Protein AF-A0A381WDL7-F1 (afdb_monomer_lite)

Structure (mmCIF, N/CA/C/O backbone):
data_AF-A0A381WDL7-F1
#
_entry.id   AF-A0A381WDL7-F1
#
loop_
_atom_site.group_PDB
_atom_site.id
_atom_site.type_symbol
_atom_site.label_atom_id
_atom_site.label_alt_id
_atom_site.label_comp_id
_atom_site.label_asym_id
_atom_site.label_entity_id
_atom_site.label_seq_id
_atom_site.pdbx_PDB_ins_code
_atom_site.Cartn_x
_atom_site.Cartn_y
_atom_site.Cartn_z
_atom_site.occupancy
_atom_site.B_iso_or_equiv
_atom_site.auth_seq_id
_atom_site.auth_comp_id
_atom_site.auth_asym_id
_atom_site.auth_atom_id
_atom_site.pdbx_PDB_model_num
ATOM 1 N N . MET A 1 1 ? -17.497 0.126 17.431 1.00 62.28 1 MET A N 1
ATOM 2 C CA . MET A 1 1 ? -17.602 1.276 16.500 1.00 62.28 1 MET A CA 1
ATOM 3 C C . MET A 1 1 ? -17.153 0.816 15.118 1.00 62.28 1 MET A C 1
ATOM 5 O O . MET A 1 1 ? -16.198 0.053 15.056 1.00 62.28 1 MET A O 1
ATOM 9 N N . LYS A 1 2 ? -17.844 1.185 14.029 1.00 82.25 2 LYS A N 1
ATOM 10 C CA . LYS A 1 2 ? -17.385 0.866 12.662 1.00 82.25 2 LYS A CA 1
ATOM 11 C C . LYS A 1 2 ? -16.335 1.897 12.239 1.00 82.25 2 LYS A C 1
ATOM 13 O O . LYS A 1 2 ? -16.625 3.087 12.287 1.00 82.25 2 LYS A O 1
ATOM 18 N N . SER A 1 3 ? -15.152 1.443 11.831 1.00 91.06 3 SER A N 1
ATOM 19 C CA . SER A 1 3 ? -14.129 2.293 11.216 1.00 91.06 3 SER A CA 1
ATOM 20 C C . SER A 1 3 ? -14.533 2.659 9.779 1.00 91.06 3 SER A C 1
ATOM 22 O O . SER A 1 3 ? -15.048 1.800 9.049 1.00 91.06 3 SER A O 1
ATOM 24 N N . PRO A 1 4 ? -14.318 3.911 9.340 1.00 96.56 4 PRO A N 1
ATOM 25 C CA . PRO A 1 4 ? -14.492 4.282 7.940 1.00 96.56 4 PRO A CA 1
ATOM 26 C C . PRO A 1 4 ? -13.519 3.488 7.059 1.00 96.56 4 PRO A C 1
ATOM 28 O O . PRO A 1 4 ? -12.387 3.194 7.453 1.00 96.56 4 PRO A O 1
ATOM 31 N N . LYS A 1 5 ? -13.975 3.111 5.863 1.00 96.81 5 LYS A N 1
ATOM 32 C CA . LYS A 1 5 ? -13.202 2.300 4.915 1.00 96.81 5 LYS A CA 1
ATOM 33 C C . LYS A 1 5 ? -12.695 3.158 3.766 1.00 96.81 5 LYS A C 1
ATOM 35 O O . LYS A 1 5 ? -13.428 4.012 3.278 1.00 96.81 5 LYS A O 1
ATOM 40 N N . VAL A 1 6 ? -11.474 2.887 3.315 1.00 96.56 6 VAL A N 1
ATOM 41 C CA . VAL A 1 6 ? -10.851 3.570 2.173 1.00 96.56 6 VAL A CA 1
ATOM 42 C C . VAL A 1 6 ? -10.182 2.558 1.248 1.00 96.56 6 VAL A C 1
ATOM 44 O O . VAL A 1 6 ? -9.554 1.610 1.716 1.00 96.56 6 VAL A O 1
ATOM 47 N N . ALA A 1 7 ? -10.313 2.761 -0.060 1.00 96.50 7 ALA A N 1
ATOM 48 C CA . ALA A 1 7 ? -9.571 2.038 -1.088 1.00 96.50 7 ALA A CA 1
ATOM 49 C C . ALA A 1 7 ? -8.646 3.024 -1.813 1.00 96.50 7 ALA A C 1
ATOM 51 O O . ALA A 1 7 ? -9.050 4.153 -2.083 1.00 96.50 7 ALA A O 1
ATOM 52 N N . ILE A 1 8 ? -7.419 2.605 -2.128 1.00 95.19 8 ILE A N 1
ATOM 53 C CA . ILE A 1 8 ? -6.444 3.424 -2.861 1.00 95.19 8 ILE A CA 1
ATOM 54 C C . ILE A 1 8 ? -6.168 2.742 -4.198 1.00 95.19 8 ILE A C 1
ATOM 56 O O . ILE A 1 8 ? -5.695 1.608 -4.230 1.00 95.19 8 ILE A O 1
ATOM 60 N N . HIS A 1 9 ? -6.487 3.432 -5.292 1.00 94.94 9 HIS A N 1
ATOM 61 C CA . HIS A 1 9 ? -6.186 2.992 -6.651 1.00 94.94 9 HIS A CA 1
ATOM 62 C C . HIS A 1 9 ? -4.898 3.681 -7.101 1.00 94.94 9 HIS A C 1
ATOM 64 O O . HIS A 1 9 ? -4.859 4.896 -7.292 1.00 94.94 9 HIS A O 1
ATOM 70 N N . THR A 1 10 ? -3.824 2.908 -7.226 1.00 93.00 10 THR A N 1
ATOM 71 C CA . THR A 1 10 ? -2.539 3.423 -7.697 1.00 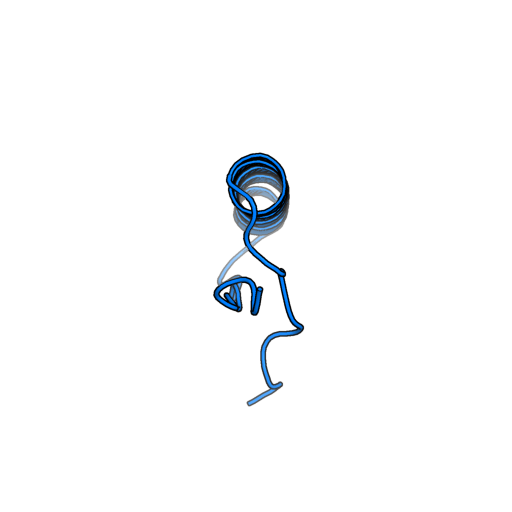93.00 10 THR A CA 1
ATOM 72 C C . THR A 1 10 ? -2.513 3.421 -9.218 1.00 93.00 10 THR A C 1
ATOM 74 O O . THR A 1 10 ? -2.624 2.370 -9.844 1.00 93.00 10 THR A O 1
ATOM 77 N N . HIS A 1 11 ? -2.294 4.590 -9.810 1.00 91.19 11 HIS A N 1
ATOM 78 C CA . HIS A 1 11 ? -2.050 4.743 -11.242 1.00 91.19 11 HIS A CA 1
ATOM 79 C C . HIS A 1 11 ? -0.595 5.142 -11.474 1.00 91.19 11 HIS A C 1
ATOM 81 O O . HIS A 1 11 ? -0.040 5.901 -10.684 1.00 91.19 11 HIS A O 1
ATOM 87 N N . GLY A 1 12 ? 0.018 4.681 -12.564 1.00 89.44 12 GLY A N 1
ATOM 88 C CA . GLY A 1 12 ? 1.384 5.056 -12.935 1.00 89.44 12 GLY A CA 1
ATOM 89 C C . GLY A 1 12 ? 2.449 4.075 -12.441 1.00 89.44 12 GLY A C 1
ATOM 90 O O . GLY A 1 12 ? 2.250 2.864 -12.470 1.00 89.44 12 GLY A O 1
ATOM 91 N N . CYS A 1 13 ? 3.620 4.595 -12.070 1.00 93.31 13 CYS A N 1
ATOM 92 C CA . CYS A 1 13 ? 4.830 3.795 -11.874 1.00 93.31 13 CYS A CA 1
ATOM 93 C C . CYS A 1 13 ? 5.155 3.515 -10.39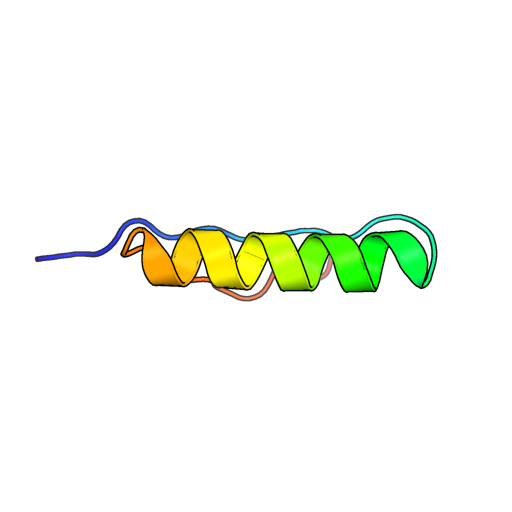2 1.00 93.31 13 CYS A C 1
ATOM 95 O O . CYS A 1 13 ? 4.384 3.821 -9.482 1.00 93.31 13 CYS A O 1
ATOM 97 N N . LYS A 1 14 ? 6.344 2.944 -10.151 1.00 91.25 14 LYS A N 1
ATOM 98 C CA . LYS A 1 14 ? 6.867 2.559 -8.828 1.00 91.25 14 LYS A CA 1
ATOM 99 C C . LYS A 1 14 ? 6.821 3.686 -7.789 1.00 91.25 14 LYS A C 1
ATOM 101 O O . LYS A 1 14 ? 6.577 3.414 -6.618 1.00 91.25 14 LYS A O 1
ATOM 106 N N . LEU A 1 15 ? 7.041 4.934 -8.207 1.00 95.56 15 LEU A N 1
ATOM 107 C CA . LEU A 1 15 ? 6.996 6.086 -7.303 1.00 95.56 15 LEU A CA 1
ATOM 108 C C . LEU A 1 15 ? 5.583 6.272 -6.726 1.00 95.56 15 LEU A C 1
ATOM 110 O O . LEU A 1 15 ? 5.410 6.324 -5.513 1.00 95.56 15 LEU A O 1
ATOM 114 N N . ASN A 1 16 ? 4.562 6.182 -7.577 1.00 94.75 16 ASN A N 1
ATOM 115 C CA . ASN A 1 16 ? 3.163 6.288 -7.162 1.00 94.75 16 ASN A CA 1
ATOM 116 C C . ASN A 1 16 ? 2.735 5.105 -6.279 1.00 94.75 16 ASN A C 1
ATOM 118 O O . ASN A 1 16 ? 1.866 5.258 -5.421 1.00 94.75 16 ASN A O 1
ATOM 122 N N . GLN A 1 17 ? 3.352 3.931 -6.454 1.00 94.12 17 GLN A N 1
ATOM 123 C CA . GLN A 1 17 ? 3.140 2.778 -5.577 1.00 94.12 17 GLN A CA 1
ATOM 124 C C . GLN A 1 17 ? 3.697 3.021 -4.168 1.00 94.12 17 GLN A C 1
ATOM 126 O O . GLN A 1 17 ? 2.996 2.758 -3.190 1.00 94.12 17 GLN A O 1
ATOM 131 N N . ALA A 1 18 ? 4.909 3.571 -4.056 1.00 96.88 18 ALA A N 1
ATOM 132 C CA . ALA A 1 18 ? 5.507 3.920 -2.766 1.00 96.88 18 ALA A CA 1
ATOM 133 C C . ALA A 1 18 ? 4.705 5.016 -2.039 1.00 96.88 18 ALA A C 1
ATOM 135 O O . ALA A 1 18 ? 4.436 4.908 -0.836 1.00 96.88 18 ALA A O 1
ATOM 136 N N . ASP A 1 19 ? 4.244 6.026 -2.777 1.00 97.06 19 ASP A N 1
ATOM 137 C CA . ASP A 1 19 ? 3.414 7.100 -2.227 1.00 97.06 19 ASP A CA 1
ATOM 138 C C . ASP A 1 19 ? 2.041 6.585 -1.781 1.00 97.06 19 ASP A C 1
ATOM 140 O O . ASP A 1 19 ? 1.582 6.899 -0.681 1.00 97.06 19 ASP A O 1
ATOM 144 N N . SER A 1 20 ? 1.409 5.720 -2.583 1.00 97.00 20 SER A N 1
ATOM 145 C CA . SER A 1 20 ? 0.135 5.077 -2.228 1.00 97.00 20 SER A CA 1
ATOM 146 C C . SER A 1 20 ? 0.261 4.221 -0.967 1.00 97.00 20 SER A C 1
A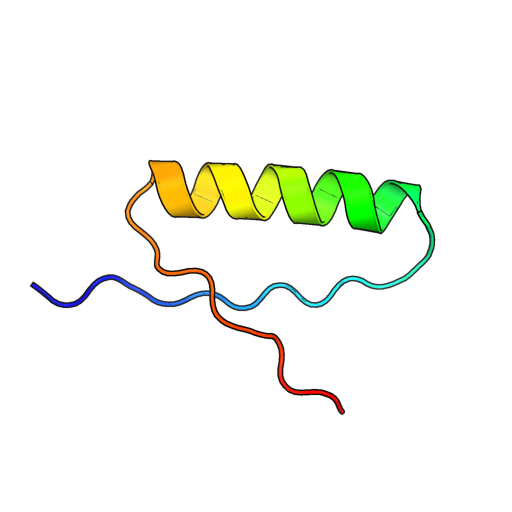TOM 148 O O . SER A 1 20 ? -0.642 4.211 -0.129 1.00 97.00 20 SER A O 1
ATOM 150 N N . GLN A 1 21 ? 1.391 3.532 -0.793 1.00 96.00 21 GLN A N 1
ATOM 151 C CA . GLN A 1 21 ? 1.667 2.756 0.415 1.00 96.00 21 GLN A CA 1
ATOM 152 C C . GLN A 1 21 ? 1.858 3.662 1.639 1.00 96.00 21 GLN A C 1
ATOM 154 O O . GLN A 1 21 ? 1.306 3.382 2.704 1.00 96.00 21 GLN A O 1
ATOM 159 N N . SER A 1 22 ? 2.573 4.777 1.483 1.00 98.06 22 SER A N 1
ATOM 160 C CA . SER A 1 22 ? 2.731 5.784 2.541 1.00 98.06 22 SER A CA 1
ATOM 161 C C . SER A 1 22 ? 1.385 6.404 2.934 1.00 98.06 22 SER A C 1
ATOM 163 O O . SER A 1 22 ? 1.110 6.624 4.115 1.00 98.06 22 SER A O 1
ATOM 165 N N . LEU A 1 23 ? 0.506 6.646 1.959 1.00 97.50 23 LEU A N 1
ATOM 166 C CA . LEU A 1 23 ? -0.852 7.132 2.191 1.00 97.50 23 LEU A CA 1
ATOM 167 C C . LEU A 1 23 ? -1.717 6.099 2.934 1.00 97.50 23 LEU A C 1
ATOM 169 O O . LEU A 1 23 ? -2.432 6.465 3.867 1.00 97.50 23 LEU A O 1
ATOM 173 N N . ALA A 1 24 ? -1.616 4.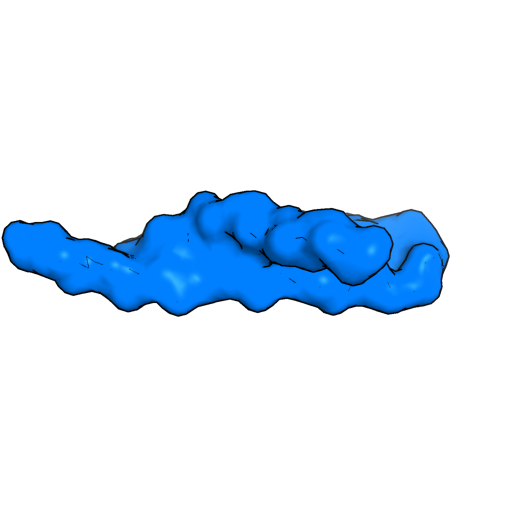814 2.581 1.00 97.81 24 ALA A N 1
ATOM 174 C CA . ALA A 1 24 ? -2.316 3.736 3.282 1.00 97.81 24 ALA A CA 1
ATOM 175 C C . ALA A 1 24 ? -1.959 3.697 4.777 1.00 97.81 24 ALA A C 1
ATOM 177 O O . ALA A 1 24 ? -2.852 3.601 5.620 1.00 97.81 24 ALA A O 1
ATOM 178 N N . GLN A 1 25 ? -0.674 3.844 5.114 1.00 98.00 25 GLN A N 1
ATOM 179 C CA 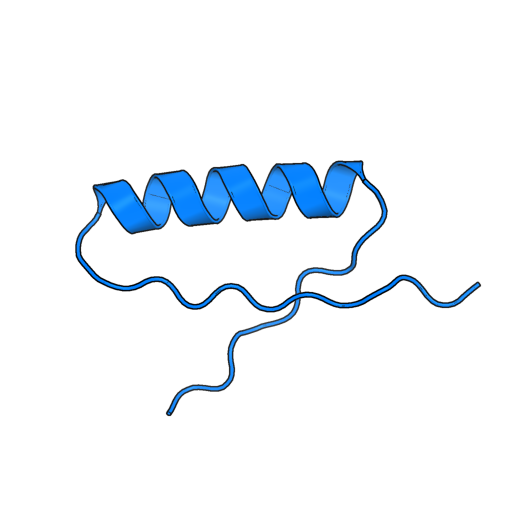. GLN A 1 25 ? -0.220 3.874 6.508 1.00 98.00 25 GLN A CA 1
ATOM 180 C C . GLN A 1 25 ? -0.825 5.051 7.283 1.00 98.00 25 GLN A C 1
ATOM 182 O O . GLN A 1 25 ? -1.305 4.868 8.401 1.00 98.00 25 GLN A O 1
ATOM 187 N N . LYS A 1 26 ? -0.878 6.243 6.674 1.00 98.38 26 LYS A N 1
ATOM 188 C CA . LYS A 1 26 ? -1.498 7.431 7.288 1.00 98.38 26 LYS A CA 1
ATOM 189 C C . LYS A 1 26 ? -2.985 7.213 7.573 1.00 98.38 26 LYS A C 1
ATOM 191 O O . LYS A 1 26 ? -3.461 7.570 8.647 1.00 98.38 26 LYS A O 1
ATOM 196 N N . PHE A 1 27 ? -3.714 6.577 6.655 1.00 98.00 27 PHE A N 1
ATOM 197 C CA . PHE A 1 27 ? -5.119 6.226 6.881 1.00 98.00 27 PHE A CA 1
ATOM 198 C C . PHE A 1 27 ? -5.295 5.233 8.035 1.00 98.00 27 PHE A C 1
ATOM 200 O O . PHE A 1 27 ? -6.175 5.425 8.873 1.00 98.00 27 PHE A O 1
ATOM 207 N N . GLN A 1 28 ? -4.443 4.210 8.126 1.00 96.88 28 GLN A N 1
ATOM 208 C CA . GLN A 1 28 ? -4.483 3.257 9.240 1.00 96.88 28 GLN A CA 1
ATOM 209 C C . GLN A 1 28 ? -4.218 3.946 10.586 1.00 96.88 28 GLN A C 1
ATOM 211 O O . GLN A 1 28 ? -4.953 3.715 11.544 1.00 96.88 28 GLN A O 1
ATOM 216 N N . GLN A 1 29 ? -3.223 4.836 10.645 1.00 97.94 29 GLN A N 1
ATOM 217 C CA . GLN A 1 29 ? -2.911 5.629 11.841 1.00 97.94 29 GLN A CA 1
ATOM 218 C C . GLN A 1 29 ? -4.066 6.556 12.247 1.00 97.94 29 GLN A C 1
ATOM 220 O O . GLN A 1 29 ? -4.299 6.762 13.433 1.00 97.94 29 GLN A O 1
ATOM 225 N N . ALA A 1 30 ? -4.827 7.065 11.275 1.00 97.25 30 ALA A N 1
ATOM 226 C CA . ALA A 1 30 ? -6.023 7.872 11.508 1.00 97.25 30 ALA A CA 1
ATOM 227 C C . ALA A 1 30 ? -7.282 7.046 11.859 1.00 97.25 30 ALA A C 1
ATOM 229 O O . ALA A 1 30 ? -8.366 7.610 11.998 1.00 97.25 30 ALA A O 1
ATOM 230 N N . GLY A 1 31 ? -7.172 5.718 11.992 1.00 97.00 31 GLY A N 1
ATOM 231 C CA . GLY A 1 31 ? -8.277 4.840 12.395 1.00 97.00 31 GLY A CA 1
ATOM 232 C C . GLY A 1 31 ? -9.160 4.333 11.248 1.00 97.00 31 GLY A C 1
ATOM 233 O O . GLY A 1 31 ? -10.231 3.772 11.496 1.00 97.00 31 GLY A O 1
ATOM 234 N N . PHE A 1 32 ? -8.731 4.500 9.996 1.00 97.94 32 PHE A N 1
ATOM 235 C CA . PHE A 1 32 ? -9.424 3.943 8.836 1.00 97.94 32 PHE A CA 1
ATOM 236 C C . PHE A 1 32 ? -9.034 2.483 8.611 1.00 97.94 32 PHE A C 1
ATOM 238 O O . PHE A 1 32 ? -7.911 2.049 8.873 1.00 97.94 32 PHE A O 1
ATOM 245 N N . THR A 1 33 ? -9.952 1.725 8.020 1.00 97.31 33 THR A N 1
ATOM 246 C CA . THR A 1 33 ? -9.646 0.403 7.475 1.00 97.31 33 THR A CA 1
ATOM 247 C C . THR A 1 33 ? -9.342 0.527 5.987 1.00 97.31 33 THR A C 1
ATOM 249 O O . THR A 1 33 ? -10.237 0.793 5.183 1.00 97.31 33 THR A O 1
ATOM 252 N N . VAL A 1 34 ? -8.080 0.310 5.617 1.00 95.81 34 VAL A N 1
ATOM 253 C CA . VAL A 1 34 ? -7.667 0.235 4.211 1.00 95.81 34 VAL A CA 1
ATOM 254 C C . VAL A 1 34 ? -8.131 -1.100 3.632 1.00 95.81 34 VAL A C 1
ATOM 256 O O . VAL A 1 34 ? -7.768 -2.164 4.134 1.00 95.81 34 VAL A O 1
ATOM 259 N N . VAL A 1 35 ? -8.956 -1.042 2.591 1.00 95.44 35 VAL A N 1
ATOM 260 C CA . VAL A 1 35 ? -9.460 -2.210 1.862 1.00 95.44 35 VAL A CA 1
ATOM 261 C C . VAL A 1 35 ? -8.817 -2.293 0.483 1.00 95.44 35 VAL A C 1
ATOM 263 O O . VAL A 1 35 ? -8.287 -1.310 -0.037 1.00 95.44 35 VAL A O 1
ATOM 266 N N . ARG A 1 36 ? -8.862 -3.481 -0.128 1.00 89.00 36 ARG A N 1
ATOM 267 C CA . ARG A 1 36 ? -8.403 -3.642 -1.507 1.00 89.00 36 ARG A CA 1
ATOM 268 C C . ARG A 1 36 ? -9.287 -2.823 -2.444 1.00 89.00 36 ARG A C 1
ATOM 270 O O . ARG A 1 36 ? -10.511 -2.915 -2.382 1.00 89.00 36 ARG A O 1
ATOM 277 N N . ALA A 1 37 ? -8.629 -2.063 -3.312 1.00 81.81 37 ALA A N 1
ATOM 278 C CA . ALA A 1 37 ? -9.195 -1.568 -4.554 1.00 81.81 37 ALA A CA 1
ATOM 279 C C . ALA A 1 37 ? -9.855 -2.724 -5.314 1.00 81.81 37 ALA A C 1
ATOM 281 O O . ALA A 1 37 ? -9.253 -3.797 -5.430 1.00 81.81 37 ALA A O 1
ATOM 282 N N . ALA A 1 38 ? -11.075 -2.529 -5.812 1.00 72.25 38 ALA A N 1
ATOM 283 C CA . ALA A 1 38 ? -11.624 -3.468 -6.779 1.00 72.25 38 ALA A CA 1
ATOM 284 C C . ALA A 1 38 ? -10.743 -3.404 -8.033 1.00 72.25 38 ALA A C 1
ATOM 286 O O . ALA A 1 38 ? -10.451 -2.312 -8.524 1.00 72.25 38 ALA A O 1
ATOM 287 N N . ALA A 1 39 ? -10.295 -4.561 -8.522 1.00 60.22 39 ALA A N 1
ATOM 288 C CA . ALA A 1 39 ? -9.725 -4.627 -9.858 1.00 60.22 39 ALA A CA 1
ATOM 289 C C . ALA A 1 39 ? -10.835 -4.229 -10.842 1.00 60.22 39 ALA A C 1
ATOM 291 O O . ALA A 1 39 ? -11.947 -4.753 -10.739 1.00 60.22 39 ALA A O 1
ATOM 292 N N . GLN A 1 40 ? -10.550 -3.254 -11.705 1.00 55.66 40 GLN A N 1
ATOM 293 C CA . GLN A 1 40 ? -11.414 -2.932 -12.840 1.00 55.66 40 GLN A CA 1
ATOM 294 C C . GLN A 1 40 ? -11.320 -4.026 -13.898 1.00 55.66 40 GLN A C 1
ATOM 296 O O . GLN A 1 40 ? -10.215 -4.600 -14.039 1.00 55.66 40 GLN A O 1
#

Radius of gyration: 10.89 Å; chains: 1; bounding box: 25×12×29 Å

Secondary structure (DSSP, 8-state):
-PPPEEE-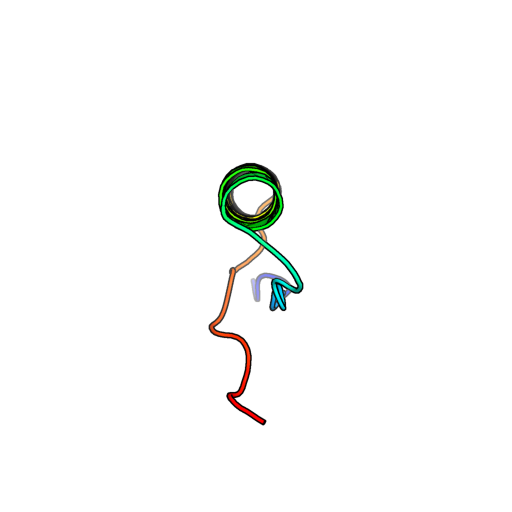---SSHHHHHHHHHHHHHHHHTT-EEEPPPP-

Sequence (40 aa):
MKSPKVAIHTHGCKLNQADSQSLAQKFQQAGFTVVRAAAQ

Organism: NCBI:txid408172

Foldseek 3Di:
DDAAEDEDDFDDDPVSVVVSVVVCVVCVVVRYHYDYDDDD

pLDDT: mean 91.6, std 10.55, range [55.66, 98.38]

InterPro domains:
  IPR013848 Methylthiotransferase, N-terminal [PF00919] (5-38)
  IPR013848 Methylthiotransferase, N-terminal [PS51449] (4-40)
  IPR038135 Methylthiotransferase, N-terminal domain superfamily [G3DSA:3.40.50.12160] (5-40)